Protein AF-A0A0C3CMA7-F1 (afdb_monomer_lite)

Structure (mmCIF, N/CA/C/O backbone):
data_AF-A0A0C3CMA7-F1
#
_entry.id   AF-A0A0C3CMA7-F1
#
loop_
_atom_site.group_PDB
_atom_site.id
_atom_site.type_symbol
_atom_site.label_atom_id
_atom_site.label_alt_id
_atom_site.label_comp_id
_atom_site.label_asym_id
_atom_site.label_entity_id
_atom_site.label_seq_id
_atom_site.pdbx_PDB_ins_code
_atom_site.Cartn_x
_atom_site.Cartn_y
_atom_site.Cartn_z
_atom_site.occupancy
_atom_site.B_iso_or_equiv
_atom_site.auth_seq_id
_atom_site.auth_comp_id
_atom_site.auth_asym_id
_atom_site.auth_atom_id
_atom_site.pdbx_PDB_model_num
ATOM 1 N N . MET A 1 1 ? 43.616 -21.321 5.823 1.00 39.16 1 MET A N 1
ATOM 2 C CA . MET A 1 1 ? 42.442 -20.776 6.537 1.00 39.16 1 MET A CA 1
ATOM 3 C C . MET A 1 1 ? 41.367 -21.846 6.488 1.00 39.16 1 MET A C 1
ATOM 5 O O . MET A 1 1 ? 41.005 -22.244 5.391 1.00 39.16 1 MET A O 1
ATOM 9 N N . ASN A 1 2 ? 40.967 -22.388 7.639 1.00 38.84 2 ASN A N 1
ATOM 10 C CA . ASN A 1 2 ? 40.012 -23.498 7.715 1.00 38.84 2 ASN A CA 1
ATOM 11 C C . ASN A 1 2 ? 38.567 -22.979 7.575 1.00 38.84 2 ASN A C 1
ATOM 13 O O . ASN A 1 2 ? 38.203 -22.069 8.320 1.00 38.84 2 ASN A O 1
ATOM 17 N N . PRO A 1 3 ? 37.739 -23.551 6.684 1.00 49.72 3 PRO A N 1
ATOM 18 C CA . PRO A 1 3 ? 36.301 -23.318 6.646 1.00 49.72 3 PRO A CA 1
ATOM 19 C C . PRO A 1 3 ? 35.616 -24.382 7.513 1.00 49.72 3 PRO A C 1
ATOM 21 O O . PRO A 1 3 ? 35.539 -25.544 7.126 1.00 49.72 3 PRO A O 1
ATOM 24 N N . GLY A 1 4 ? 35.177 -24.030 8.719 1.00 53.00 4 GLY A N 1
ATOM 25 C CA . GLY A 1 4 ? 34.565 -25.034 9.598 1.00 53.00 4 GLY A CA 1
ATOM 26 C C . GLY A 1 4 ? 34.101 -24.548 10.963 1.00 53.00 4 GLY A C 1
ATOM 27 O O . GLY A 1 4 ? 34.046 -25.343 11.892 1.00 53.00 4 GLY A O 1
ATOM 28 N N . GLN A 1 5 ? 33.788 -23.263 11.117 1.00 48.81 5 GLN A N 1
ATOM 29 C CA . GLN A 1 5 ? 33.145 -22.769 12.333 1.00 48.81 5 GLN A CA 1
ATOM 30 C C . GLN A 1 5 ? 31.816 -22.125 11.961 1.00 48.81 5 GLN A C 1
ATOM 32 O O . GLN A 1 5 ? 31.716 -20.930 11.700 1.00 48.81 5 GLN A O 1
ATOM 37 N N . SER A 1 6 ? 30.788 -22.968 11.910 1.00 51.66 6 SER A N 1
ATOM 38 C CA . SER A 1 6 ? 29.402 -22.575 12.114 1.00 51.66 6 SER A CA 1
ATOM 39 C C . SER A 1 6 ? 29.286 -22.001 13.525 1.00 51.66 6 SER A C 1
ATOM 41 O O . SER A 1 6 ? 29.088 -22.731 14.494 1.00 51.66 6 SER A O 1
ATOM 43 N N . TYR A 1 7 ? 29.483 -20.691 13.651 1.00 51.06 7 TYR A N 1
ATOM 44 C CA . TYR A 1 7 ? 29.127 -19.965 14.859 1.00 51.06 7 TYR A CA 1
ATOM 45 C C . TYR A 1 7 ? 27.604 -19.977 14.958 1.00 51.06 7 TYR A C 1
ATOM 47 O O . TYR A 1 7 ? 26.914 -19.239 14.258 1.00 51.06 7 TYR A O 1
ATOM 55 N N . THR A 1 8 ? 27.080 -20.860 15.800 1.00 52.75 8 THR A N 1
ATOM 56 C CA . THR A 1 8 ? 25.718 -20.778 16.314 1.00 52.75 8 THR A CA 1
ATOM 57 C C . THR A 1 8 ? 25.578 -19.430 17.007 1.00 52.75 8 THR A C 1
ATOM 59 O O . THR A 1 8 ? 26.073 -19.233 18.116 1.00 52.75 8 THR A O 1
ATOM 62 N N . ILE A 1 9 ? 24.931 -18.477 16.337 1.00 54.97 9 ILE A N 1
ATOM 63 C CA . ILE A 1 9 ? 24.484 -17.218 16.936 1.00 54.97 9 ILE A CA 1
ATOM 64 C C . ILE A 1 9 ? 23.247 -17.540 17.786 1.00 54.97 9 ILE A C 1
ATOM 66 O O . ILE A 1 9 ? 22.162 -17.009 17.573 1.00 54.97 9 ILE A O 1
ATOM 70 N N . GLU A 1 10 ? 23.392 -18.449 18.751 1.00 54.59 10 GLU A N 1
ATOM 71 C CA . GLU A 1 10 ? 22.502 -18.479 19.903 1.00 54.59 10 GLU A CA 1
ATOM 72 C C . GLU A 1 10 ? 22.908 -17.284 20.758 1.00 54.59 10 GLU A C 1
ATOM 74 O O . GLU A 1 10 ? 23.673 -17.374 21.717 1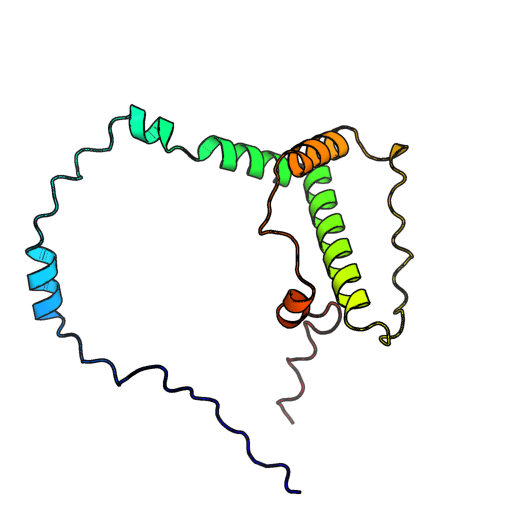.00 54.59 10 GLU A O 1
ATOM 79 N N . SER A 1 11 ? 22.446 -16.106 20.339 1.00 55.03 11 SER A N 1
ATOM 80 C CA . SER A 1 11 ? 22.349 -14.979 21.243 1.00 55.03 11 SER A CA 1
ATOM 81 C C . SER A 1 11 ? 21.361 -15.417 22.316 1.00 55.03 11 SER A C 1
ATOM 83 O O . SER A 1 11 ? 20.149 -15.367 22.115 1.00 55.03 11 SER A O 1
ATOM 85 N N . LEU A 1 12 ? 21.899 -15.945 23.416 1.00 58.38 12 LEU A N 1
ATOM 86 C CA . LEU A 1 12 ? 21.196 -16.140 24.677 1.00 58.38 12 LEU A CA 1
ATOM 87 C C . LEU A 1 12 ? 20.791 -14.744 25.149 1.00 58.38 12 LEU A C 1
ATOM 89 O O . LEU A 1 12 ? 21.506 -14.069 25.890 1.00 58.38 12 LEU A O 1
ATOM 93 N N . PHE A 1 13 ? 19.705 -14.253 24.562 1.00 56.75 13 PHE A N 1
ATOM 94 C CA . PHE A 1 13 ? 19.188 -12.926 24.795 1.00 56.75 13 PHE A CA 1
ATOM 95 C C . PHE A 1 13 ? 18.578 -12.926 26.191 1.00 56.75 13 PHE A C 1
ATOM 97 O O . PHE A 1 13 ? 17.535 -13.528 26.431 1.00 56.75 13 PHE A O 1
ATOM 104 N N . GLY A 1 14 ? 19.260 -12.232 27.095 1.00 68.31 14 GLY A N 1
ATOM 105 C CA . GLY A 1 14 ? 18.791 -11.965 28.443 1.00 68.31 14 GLY A CA 1
ATOM 106 C C . GLY A 1 14 ? 19.281 -12.965 29.494 1.00 68.31 14 GLY A C 1
ATOM 107 O O . GLY A 1 14 ? 19.694 -14.083 29.178 1.00 68.31 14 GLY A O 1
ATOM 108 N N . PRO A 1 15 ? 19.276 -12.548 30.770 1.00 77.75 15 PRO A N 1
ATOM 109 C CA . PRO A 1 15 ? 19.484 -13.468 31.878 1.00 77.75 15 PRO A CA 1
ATOM 110 C C . PRO A 1 15 ? 18.448 -14.604 31.818 1.00 77.75 15 PRO A C 1
ATOM 112 O O . PRO A 1 15 ? 17.346 -14.393 31.302 1.00 77.75 15 PRO A O 1
ATOM 115 N N . PRO A 1 16 ? 18.771 -15.803 32.339 1.00 75.88 16 PRO A N 1
ATOM 116 C CA . PRO A 1 16 ? 17.805 -16.890 32.429 1.00 75.88 16 PRO A CA 1
ATOM 117 C C . PRO A 1 16 ? 16.544 -16.387 33.135 1.00 75.88 16 PRO A C 1
ATOM 119 O O . PRO A 1 16 ? 16.621 -15.852 34.241 1.00 75.88 16 PRO A O 1
ATOM 122 N N . SER A 1 17 ? 15.396 -16.522 32.473 1.00 79.06 17 SER A N 1
ATOM 123 C CA . SER A 1 17 ? 14.111 -16.099 33.020 1.00 79.06 17 SER A CA 1
ATOM 124 C C . SER A 1 17 ? 13.820 -16.842 34.323 1.00 79.06 17 SER A C 1
ATOM 126 O O . SER A 1 17 ? 13.990 -18.064 34.399 1.00 79.06 17 SER A O 1
ATOM 128 N N . GLU A 1 18 ? 13.355 -16.115 35.336 1.00 84.62 18 GLU A N 1
ATOM 129 C CA . GLU A 1 18 ? 12.864 -16.723 36.568 1.00 84.62 18 GLU A CA 1
ATOM 130 C C . GLU A 1 18 ? 11.620 -17.572 36.281 1.00 84.62 18 GLU A C 1
ATOM 132 O O . GLU A 1 18 ? 10.824 -17.282 35.383 1.00 84.62 18 GLU A O 1
ATOM 137 N N . ARG A 1 19 ? 11.465 -18.666 37.032 1.00 83.81 19 ARG A N 1
ATOM 138 C CA . ARG A 1 19 ? 10.279 -19.515 36.916 1.00 83.81 19 ARG A CA 1
ATOM 139 C C . ARG A 1 19 ? 9.082 -18.754 37.467 1.00 83.81 19 ARG A C 1
ATOM 141 O O . ARG A 1 19 ? 9.085 -18.373 38.632 1.00 83.81 19 ARG A O 1
ATOM 148 N N . ILE A 1 20 ? 8.059 -18.588 36.639 1.00 84.62 20 ILE A N 1
ATOM 149 C CA . ILE A 1 20 ? 6.777 -18.036 37.065 1.00 84.62 20 ILE A CA 1
ATOM 150 C C . ILE A 1 20 ? 6.043 -19.123 37.851 1.00 84.62 20 ILE A C 1
ATOM 152 O O . ILE A 1 20 ? 5.810 -20.218 37.332 1.00 84.62 20 ILE A O 1
ATOM 156 N N . ASP A 1 21 ? 5.691 -18.832 39.100 1.00 92.12 21 ASP A N 1
ATOM 157 C CA . ASP A 1 21 ? 4.759 -19.656 39.860 1.00 92.12 21 ASP A CA 1
ATOM 158 C C . ASP A 1 21 ? 3.324 -19.289 39.454 1.00 92.12 21 ASP A C 1
ATOM 160 O O . ASP A 1 21 ? 2.870 -18.150 39.572 1.00 92.12 21 ASP A O 1
ATOM 164 N N . ILE A 1 22 ? 2.627 -20.285 38.907 1.00 87.00 22 ILE A N 1
ATOM 165 C CA . ILE A 1 22 ? 1.285 -20.135 38.344 1.00 87.00 22 ILE A CA 1
ATOM 166 C C . ILE A 1 22 ? 0.294 -19.725 39.439 1.00 87.00 22 ILE A C 1
ATOM 168 O O . ILE A 1 22 ? -0.623 -18.958 39.161 1.00 87.00 22 ILE A O 1
ATOM 172 N N . GLN A 1 23 ? 0.485 -20.191 40.677 1.00 89.06 23 GLN A N 1
ATOM 173 C CA . GLN A 1 23 ? -0.440 -19.894 41.774 1.00 89.06 23 GLN A CA 1
ATOM 174 C C . GLN A 1 23 ? -0.335 -18.429 42.200 1.00 89.06 23 GLN A C 1
ATOM 176 O O . GLN A 1 23 ? -1.339 -17.724 42.221 1.00 89.06 23 GLN A O 1
ATOM 181 N N . THR A 1 24 ? 0.885 -17.926 42.412 1.00 87.12 24 THR A N 1
ATOM 182 C CA . THR A 1 24 ? 1.100 -16.504 42.728 1.00 87.12 24 THR A CA 1
ATOM 183 C C . THR A 1 24 ? 0.631 -15.586 41.603 1.00 87.12 24 THR A C 1
ATOM 185 O O . THR A 1 24 ? 0.095 -14.514 41.880 1.00 87.12 24 THR A O 1
ATOM 188 N N . PHE A 1 25 ? 0.782 -15.992 40.340 1.00 85.31 25 PHE A N 1
ATOM 189 C CA . PHE A 1 25 ? 0.252 -15.231 39.209 1.00 85.31 25 PHE A CA 1
ATOM 190 C C . PHE A 1 25 ? -1.283 -15.151 39.230 1.00 85.31 25 PHE A C 1
ATOM 192 O O . PHE A 1 25 ? -1.841 -14.065 39.059 1.00 85.31 25 PHE A O 1
ATOM 199 N N . LEU A 1 26 ? -1.975 -16.270 39.462 1.00 87.69 26 LEU A N 1
ATOM 200 C CA . LEU A 1 26 ? -3.441 -16.315 39.541 1.00 87.69 26 LEU A CA 1
ATOM 201 C C . LEU A 1 26 ? -3.982 -15.513 40.729 1.00 87.69 26 LEU A C 1
ATOM 203 O O . LEU A 1 26 ? -4.945 -14.763 40.572 1.00 87.69 26 LEU A O 1
ATOM 207 N N . ASP A 1 27 ? -3.332 -15.610 41.886 1.00 85.88 27 ASP A N 1
ATOM 208 C CA . ASP A 1 27 ? -3.718 -14.865 43.085 1.00 85.88 27 ASP A CA 1
ATOM 209 C C . ASP A 1 27 ? -3.523 -13.353 42.893 1.00 85.88 27 ASP A C 1
ATOM 211 O O . ASP A 1 27 ? -4.386 -12.557 43.265 1.00 85.88 27 ASP A O 1
ATOM 215 N N . THR A 1 28 ? -2.421 -12.949 42.252 1.00 82.75 28 THR A N 1
ATOM 216 C CA . THR A 1 28 ? -2.128 -11.532 41.974 1.00 82.75 28 THR A CA 1
ATOM 217 C C . THR A 1 28 ? -3.069 -10.961 40.910 1.00 82.75 28 THR A C 1
ATOM 219 O O . THR A 1 28 ? -3.607 -9.872 41.090 1.00 82.75 28 THR A O 1
ATOM 222 N N . SER A 1 29 ? -3.331 -11.713 39.835 1.00 75.25 29 SER A N 1
ATOM 223 C CA . SER A 1 29 ? -4.232 -11.289 38.749 1.00 75.25 29 SER A CA 1
ATOM 224 C C . SER A 1 29 ? -5.710 -11.286 39.140 1.00 75.25 29 SER A C 1
ATOM 226 O O . SER A 1 29 ? -6.484 -10.529 38.567 1.00 75.25 29 SER A O 1
ATOM 228 N N . SER A 1 30 ? -6.103 -12.080 40.138 1.00 72.00 30 SER A N 1
ATOM 229 C CA . SER A 1 30 ? -7.469 -12.060 40.681 1.00 72.00 30 SER A CA 1
ATOM 230 C C . SER A 1 30 ? -7.693 -10.934 41.700 1.00 72.00 30 SER A C 1
ATOM 232 O O . SER A 1 30 ? -8.840 -10.599 41.989 1.00 72.00 30 SER A O 1
ATOM 234 N N . SER A 1 31 ? -6.618 -10.373 42.274 1.00 62.25 31 SER A N 1
ATOM 235 C CA . SER A 1 31 ? -6.677 -9.296 43.278 1.00 62.25 31 SER A CA 1
ATOM 236 C C . SER A 1 31 ? -6.552 -7.891 42.695 1.00 62.25 31 SER A C 1
ATOM 238 O O . SER A 1 31 ? -6.897 -6.923 43.379 1.00 62.25 31 SER A O 1
ATOM 240 N N . GLU A 1 32 ? -6.102 -7.745 41.446 1.00 60.94 32 GLU A N 1
ATOM 241 C CA . GLU A 1 32 ? -6.366 -6.512 40.716 1.00 60.94 32 GLU A CA 1
ATOM 242 C C . GLU A 1 32 ? -7.872 -6.437 40.497 1.00 60.94 32 GLU A C 1
ATOM 244 O O . GLU A 1 32 ? -8.437 -7.100 39.631 1.00 60.94 32 GLU A O 1
ATOM 249 N N . VAL A 1 33 ? -8.519 -5.657 41.367 1.00 56.06 33 VAL A N 1
ATOM 250 C CA . VAL A 1 33 ? -9.846 -5.088 41.172 1.00 56.06 33 VAL A CA 1
ATOM 251 C C . VAL A 1 33 ? -9.939 -4.728 39.704 1.00 56.06 33 VAL A C 1
ATOM 253 O O . VAL A 1 33 ? -9.350 -3.734 39.293 1.00 56.06 33 VAL A O 1
ATOM 256 N N . VAL A 1 34 ? -10.632 -5.554 38.922 1.00 56.53 34 VAL A N 1
ATOM 257 C CA . VAL A 1 34 ? -11.088 -5.184 37.592 1.00 56.53 34 VAL A CA 1
ATOM 258 C C . VAL A 1 34 ? -11.903 -3.924 37.858 1.00 56.53 34 VAL A C 1
ATOM 260 O O . VAL A 1 34 ? -12.971 -4.036 38.473 1.00 56.53 34 VAL A O 1
ATOM 263 N N . PRO A 1 35 ? -11.403 -2.709 37.540 1.00 56.00 35 PRO A N 1
ATOM 264 C CA . PRO A 1 35 ? -12.294 -1.571 37.557 1.00 56.00 35 PRO A CA 1
ATOM 265 C C . PRO A 1 35 ? -13.411 -1.970 36.609 1.00 56.00 35 PRO A C 1
ATOM 267 O O . PRO A 1 35 ? -13.128 -2.521 35.552 1.00 56.00 35 PRO A O 1
ATOM 270 N N . ASP A 1 36 ? -14.635 -1.783 37.076 1.00 52.44 36 ASP A N 1
ATOM 271 C CA . ASP A 1 36 ? -15.945 -2.070 36.495 1.00 52.44 36 ASP A CA 1
ATOM 272 C C . ASP A 1 36 ? -16.051 -1.669 34.996 1.00 52.44 36 ASP A C 1
ATOM 274 O O . ASP A 1 36 ? -16.808 -0.782 34.606 1.00 52.44 36 ASP A O 1
ATOM 278 N N . HIS A 1 37 ? -15.241 -2.290 34.135 1.00 53.59 37 HIS A N 1
ATOM 279 C CA . HIS A 1 37 ? -15.086 -2.038 32.701 1.00 53.59 37 HIS A CA 1
ATOM 280 C C . HIS A 1 37 ? -16.164 -2.768 31.892 1.00 53.59 37 HIS A C 1
ATOM 282 O O . HIS A 1 37 ? -16.205 -2.665 30.673 1.00 53.59 37 HIS A O 1
ATOM 288 N N . GLU A 1 38 ? -17.097 -3.424 32.583 1.00 52.97 38 GLU A N 1
ATOM 289 C CA . GLU A 1 38 ? -18.410 -3.805 32.062 1.00 52.97 38 GLU A CA 1
ATOM 290 C C . GLU A 1 38 ? -19.343 -2.587 31.894 1.00 52.97 38 GLU A C 1
ATOM 292 O O . GLU A 1 38 ? -20.439 -2.714 31.348 1.00 52.97 38 GLU A O 1
ATOM 297 N N . ARG A 1 39 ? -18.925 -1.365 32.270 1.00 55.41 39 ARG A N 1
ATOM 298 C CA . ARG A 1 39 ? -19.456 -0.177 31.588 1.00 55.41 39 ARG A CA 1
ATOM 299 C C . ARG A 1 39 ? -18.831 -0.130 30.209 1.00 55.41 39 ARG A C 1
ATOM 301 O O . ARG A 1 39 ? -17.765 0.462 30.041 1.00 55.41 39 ARG A O 1
ATOM 308 N N . GLY A 1 40 ? -19.521 -0.750 29.249 1.00 56.34 40 GLY A N 1
ATOM 309 C CA . GLY A 1 40 ? -19.314 -0.482 27.831 1.00 56.34 40 GLY A CA 1
ATOM 310 C C . GLY A 1 40 ? -19.045 1.007 27.649 1.00 56.34 40 GLY A C 1
ATOM 311 O O . GLY A 1 40 ? -19.691 1.845 28.296 1.00 56.34 40 GLY A O 1
ATOM 312 N N . PHE A 1 41 ? -18.016 1.319 26.864 1.00 58.72 41 PHE A N 1
ATOM 313 C CA . PHE A 1 41 ? -17.709 2.697 26.519 1.00 58.72 41 PHE A CA 1
ATOM 314 C C . PHE A 1 41 ? -19.017 3.376 26.097 1.00 58.72 41 PHE A C 1
ATOM 316 O O . PHE A 1 41 ? -19.885 2.746 25.489 1.00 58.72 41 PHE A O 1
ATOM 323 N N . SER A 1 42 ? -19.227 4.634 26.493 1.00 68.44 42 SER A N 1
ATOM 324 C CA . SER A 1 42 ? -20.404 5.357 26.012 1.00 68.44 42 SER A CA 1
ATOM 325 C C . SER A 1 42 ? -20.427 5.255 24.487 1.00 68.44 42 SER A C 1
ATOM 327 O O . SER A 1 42 ? -19.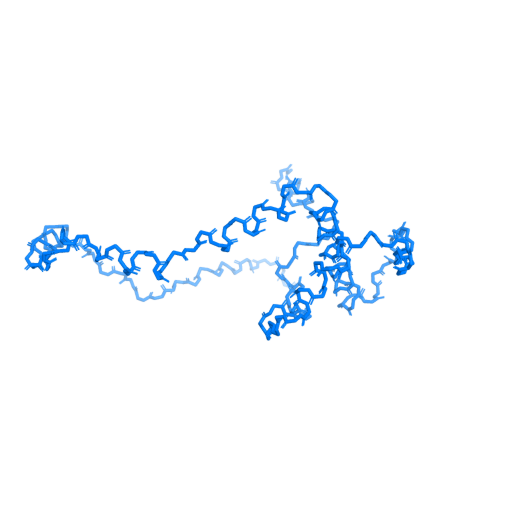375 5.372 23.867 1.00 68.44 42 SER A O 1
ATOM 329 N N . VAL A 1 43 ? -21.601 5.028 23.891 1.00 72.06 43 VAL A N 1
ATOM 330 C CA . VAL A 1 43 ? -21.768 4.835 22.433 1.00 72.06 43 VAL A CA 1
ATOM 331 C C . VAL A 1 43 ? -21.027 5.917 21.626 1.00 72.06 43 VAL A C 1
ATOM 333 O O . VAL A 1 43 ? -20.446 5.648 20.585 1.00 72.06 43 VAL A O 1
ATOM 336 N N . GLU A 1 44 ? -20.952 7.129 22.176 1.00 76.81 44 GLU A N 1
ATOM 337 C CA . GLU A 1 44 ? -20.203 8.268 21.635 1.00 76.81 44 GLU A CA 1
ATOM 338 C C . GLU A 1 44 ? -18.689 8.012 21.479 1.00 76.81 44 GLU A C 1
ATOM 340 O O . GLU A 1 44 ? -18.095 8.435 20.493 1.00 76.81 44 GLU A O 1
ATOM 345 N N . VAL A 1 45 ? -18.062 7.299 22.419 1.00 79.69 45 VAL A N 1
ATOM 346 C CA . VAL A 1 45 ? -16.631 6.947 22.383 1.00 79.69 45 VAL A CA 1
ATOM 347 C C . VAL A 1 45 ? -16.378 5.797 21.409 1.00 79.69 45 VAL A C 1
ATOM 349 O O . VAL A 1 45 ? -15.338 5.777 20.754 1.00 79.69 45 VAL A O 1
ATOM 352 N N . GLU A 1 46 ? -17.315 4.855 21.284 1.00 80.44 46 GLU A N 1
ATOM 353 C CA . GLU A 1 46 ? -17.220 3.773 20.294 1.00 80.44 46 GLU A CA 1
ATOM 354 C C . GLU A 1 46 ? -17.294 4.318 18.865 1.00 80.44 46 GLU A C 1
ATOM 356 O O . GLU A 1 46 ? -16.504 3.908 18.014 1.00 80.44 46 GLU A O 1
ATOM 361 N N . ASP A 1 47 ? -18.179 5.289 18.622 1.00 82.44 47 ASP A N 1
ATOM 362 C CA . ASP A 1 47 ? -18.284 5.970 17.333 1.00 82.44 47 ASP A CA 1
ATOM 363 C C . ASP A 1 47 ? -17.045 6.835 17.040 1.00 82.44 47 ASP A C 1
ATOM 365 O O . ASP A 1 47 ? -16.533 6.805 15.920 1.00 82.44 47 ASP A O 1
ATOM 369 N N . GLU A 1 48 ? -16.511 7.559 18.033 1.00 83.38 48 GLU A N 1
ATOM 370 C CA . GLU A 1 48 ? -15.298 8.379 17.870 1.00 83.38 48 GLU A CA 1
ATOM 371 C C . GLU A 1 48 ? -14.033 7.532 17.642 1.00 83.38 48 GLU A C 1
ATOM 373 O O . GLU A 1 48 ? -13.142 7.929 16.891 1.00 83.38 48 GLU A O 1
ATOM 378 N N . CYS A 1 49 ? -13.957 6.346 18.252 1.00 83.81 49 CYS A N 1
ATOM 379 C CA . CYS A 1 49 ? -12.832 5.418 18.096 1.00 83.81 49 CYS A CA 1
ATOM 380 C C . CYS A 1 49 ? -13.033 4.406 16.958 1.00 83.81 49 CYS A C 1
ATOM 382 O O . CYS A 1 49 ? -12.217 3.493 16.787 1.00 83.81 49 CYS A O 1
ATOM 384 N N . SER A 1 50 ? -14.117 4.530 16.193 1.00 89.38 50 SER A N 1
ATOM 385 C CA . SER A 1 50 ? -14.427 3.596 15.121 1.00 89.38 50 SER A CA 1
ATOM 386 C C . SER A 1 50 ? -13.436 3.738 13.968 1.00 89.38 50 SER A C 1
ATOM 388 O O . SER A 1 50 ? -13.198 4.822 13.449 1.00 89.38 50 SER A O 1
ATOM 390 N N . VAL A 1 51 ? -12.891 2.607 13.524 1.00 94.12 51 VAL A N 1
ATOM 391 C CA . VAL A 1 51 ? -12.015 2.501 12.340 1.00 94.12 51 VAL A CA 1
ATOM 392 C C . VAL A 1 51 ? -12.777 2.026 11.097 1.00 94.12 51 VAL A C 1
ATOM 394 O O . VAL A 1 51 ? -12.184 1.557 10.119 1.00 94.12 51 VAL A O 1
ATOM 397 N N . ALA A 1 52 ? -14.112 2.075 11.147 1.00 94.25 52 ALA A N 1
ATOM 398 C CA . ALA A 1 52 ? -14.972 1.566 10.086 1.00 94.25 52 ALA A CA 1
ATOM 399 C C . ALA A 1 52 ? -14.767 2.318 8.765 1.00 94.25 52 ALA A C 1
ATOM 401 O O . ALA A 1 52 ? -14.821 1.715 7.696 1.00 94.25 52 ALA A O 1
ATOM 402 N N . ASP A 1 53 ? -14.494 3.618 8.817 1.00 91.69 53 ASP A N 1
ATOM 403 C CA . ASP A 1 53 ? -14.187 4.456 7.659 1.00 91.69 53 ASP A CA 1
ATOM 404 C C . ASP A 1 53 ? -12.909 3.996 6.934 1.00 91.69 53 ASP A C 1
ATOM 406 O O . ASP A 1 53 ? -12.925 3.806 5.712 1.00 91.69 53 ASP A O 1
ATOM 410 N N . ILE A 1 54 ? -11.833 3.727 7.680 1.00 91.44 54 ILE A N 1
ATOM 411 C CA . ILE A 1 54 ? -10.561 3.213 7.158 1.00 91.44 54 ILE A CA 1
ATOM 412 C C . ILE A 1 54 ? -10.783 1.830 6.555 1.00 91.44 54 ILE A C 1
ATOM 414 O O . ILE A 1 54 ? -10.364 1.574 5.425 1.00 91.44 54 ILE A O 1
ATOM 418 N N . TYR A 1 55 ? -11.476 0.948 7.278 1.00 95.19 55 TYR A N 1
ATOM 419 C CA . TYR A 1 55 ? -11.776 -0.403 6.812 1.00 95.19 55 TYR A CA 1
ATOM 420 C C . TYR A 1 55 ? -12.598 -0.396 5.519 1.00 95.19 55 TYR A C 1
ATOM 422 O O . TYR A 1 55 ? -12.249 -1.088 4.560 1.00 95.19 55 TYR A O 1
ATOM 430 N N . ASN A 1 56 ? -13.660 0.408 5.464 1.00 96.19 56 ASN A N 1
ATOM 431 C CA . ASN A 1 56 ? -14.535 0.509 4.299 1.00 96.19 56 ASN A CA 1
ATOM 432 C C . ASN A 1 56 ? -13.791 1.100 3.099 1.00 96.19 56 ASN A C 1
ATOM 434 O O . ASN A 1 56 ? -13.910 0.583 1.987 1.00 96.19 56 ASN A O 1
ATOM 438 N N . THR A 1 57 ? -12.975 2.134 3.322 1.00 94.06 57 THR A N 1
ATOM 439 C CA . THR A 1 57 ? -12.154 2.750 2.271 1.00 94.06 57 THR A CA 1
ATOM 440 C C . THR A 1 57 ? -11.135 1.753 1.722 1.00 94.06 57 THR A C 1
ATOM 442 O O . THR A 1 57 ? -11.048 1.553 0.510 1.00 94.06 57 THR A O 1
ATOM 445 N N . LEU A 1 58 ? -10.406 1.068 2.607 1.00 94.50 58 LEU A N 1
ATOM 446 C CA . LEU A 1 58 ? -9.413 0.062 2.242 1.00 94.50 58 LEU A CA 1
ATOM 447 C C . LEU A 1 58 ? -10.059 -1.093 1.467 1.00 94.50 58 LEU A C 1
ATOM 449 O O . LEU A 1 58 ? -9.606 -1.446 0.379 1.00 94.50 58 LEU A O 1
ATOM 453 N N . THR A 1 59 ? -11.153 -1.642 1.993 1.00 96.44 59 THR A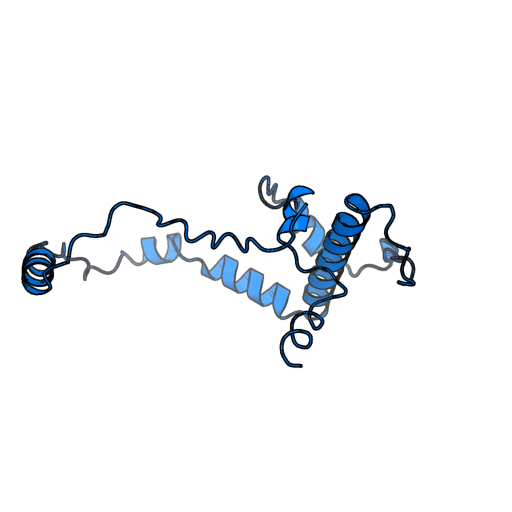 N 1
ATOM 454 C CA . THR A 1 59 ? -11.889 -2.743 1.362 1.00 96.44 59 THR A CA 1
ATOM 455 C C . THR A 1 59 ? -12.454 -2.326 0.009 1.00 96.44 59 THR A C 1
ATOM 457 O O . THR A 1 59 ? -12.381 -3.104 -0.938 1.00 96.44 59 THR A O 1
ATOM 460 N N . GLY A 1 60 ? -12.949 -1.094 -0.132 1.00 95.75 60 GLY A N 1
ATOM 461 C CA . GLY A 1 60 ? -13.425 -0.557 -1.407 1.00 95.75 60 GLY A CA 1
ATOM 462 C C . GLY A 1 60 ? -12.328 -0.493 -2.473 1.00 95.75 60 GLY A C 1
ATOM 463 O O . GLY A 1 60 ? -12.544 -0.923 -3.607 1.00 95.75 60 GLY A O 1
ATOM 464 N N . VAL A 1 61 ? -11.130 -0.031 -2.102 1.00 95.75 61 VAL A N 1
ATOM 465 C CA . VAL A 1 61 ? -9.974 0.021 -3.013 1.00 95.75 61 VAL A CA 1
ATOM 466 C C . VAL A 1 61 ? -9.514 -1.385 -3.408 1.00 95.75 61 VAL A C 1
ATOM 468 O O . VAL A 1 61 ? -9.317 -1.645 -4.595 1.00 95.75 61 VAL A O 1
ATOM 471 N N . TRP A 1 62 ? -9.395 -2.308 -2.448 1.00 96.44 62 TRP A N 1
ATOM 472 C CA . TRP A 1 62 ? -8.961 -3.686 -2.717 1.00 96.44 62 TRP A CA 1
ATOM 473 C C . TRP A 1 62 ? -9.999 -4.527 -3.463 1.00 96.44 62 TRP A C 1
ATOM 475 O O . TRP A 1 62 ? -9.628 -5.431 -4.210 1.00 96.44 62 TRP A O 1
ATOM 485 N N . SER A 1 63 ? -11.288 -4.219 -3.308 1.00 97.19 63 SER A N 1
ATOM 486 C CA . SER A 1 63 ? -12.366 -4.902 -4.031 1.00 97.19 63 SER A CA 1
ATOM 487 C C . SER A 1 63 ? -12.444 -4.485 -5.500 1.00 97.19 63 SER A C 1
ATOM 489 O O . SER A 1 63 ? -12.971 -5.238 -6.318 1.00 97.19 63 SER A O 1
ATOM 491 N N . ASN A 1 64 ? -11.920 -3.308 -5.868 1.00 96.38 64 ASN A N 1
ATOM 492 C CA . ASN A 1 64 ? -11.823 -2.901 -7.267 1.00 96.38 64 ASN A CA 1
ATOM 493 C C . ASN A 1 64 ? -10.565 -3.528 -7.902 1.00 96.38 64 ASN A C 1
ATOM 495 O O . ASN A 1 64 ? -9.448 -3.081 -7.622 1.00 96.38 64 ASN A O 1
ATOM 499 N N . PRO A 1 65 ? -10.708 -4.504 -8.821 1.00 94.25 65 PRO A N 1
ATOM 500 C CA . PRO A 1 65 ? -9.565 -5.217 -9.389 1.00 94.25 65 PRO A CA 1
ATOM 501 C C . PRO A 1 65 ? -8.630 -4.298 -10.180 1.00 94.25 65 PRO A C 1
ATOM 503 O O . PRO A 1 65 ? -7.439 -4.574 -10.282 1.00 94.25 65 PRO A O 1
ATOM 506 N N . THR A 1 66 ? -9.141 -3.190 -10.726 1.00 92.94 66 THR A N 1
ATOM 507 C CA . THR A 1 66 ? -8.318 -2.218 -11.456 1.00 92.94 66 THR A CA 1
ATOM 508 C C . THR A 1 66 ? -7.396 -1.458 -10.503 1.00 92.94 66 THR A C 1
ATOM 510 O O . THR A 1 66 ? -6.206 -1.323 -10.786 1.00 92.94 66 THR A O 1
ATOM 513 N N . LEU A 1 67 ? -7.937 -0.965 -9.384 1.00 94.12 67 LEU A N 1
ATOM 514 C CA . LEU A 1 67 ? -7.170 -0.202 -8.396 1.00 94.12 67 LEU A CA 1
ATOM 515 C C . LEU A 1 67 ? -6.173 -1.104 -7.669 1.00 94.12 67 LEU A C 1
ATOM 517 O O . LEU A 1 67 ? -4.995 -0.766 -7.583 1.00 94.12 67 LEU A O 1
ATOM 521 N N . ALA A 1 68 ? -6.617 -2.285 -7.235 1.00 93.88 68 ALA A N 1
ATOM 522 C CA . ALA A 1 68 ? -5.754 -3.276 -6.603 1.00 93.88 68 ALA A CA 1
ATOM 523 C C . ALA A 1 68 ? -4.593 -3.691 -7.522 1.00 93.88 68 ALA A C 1
ATOM 525 O O . ALA A 1 68 ? -3.437 -3.673 -7.104 1.00 93.88 68 ALA A O 1
ATOM 526 N N . ALA A 1 69 ? -4.871 -3.995 -8.797 1.00 91.81 69 ALA A N 1
ATOM 527 C CA . ALA A 1 69 ? -3.822 -4.329 -9.758 1.00 91.81 69 ALA A CA 1
ATOM 528 C C . ALA A 1 69 ? -2.840 -3.169 -9.968 1.00 91.81 69 ALA A C 1
ATOM 530 O O . ALA A 1 69 ? -1.639 -3.404 -10.077 1.00 91.81 69 ALA A O 1
ATOM 531 N N . HIS A 1 70 ? -3.320 -1.922 -10.008 1.00 91.56 70 HIS A N 1
ATOM 532 C CA . HIS A 1 70 ? -2.441 -0.758 -10.095 1.00 91.56 70 HIS A CA 1
ATOM 533 C C . HIS A 1 70 ? -1.501 -0.664 -8.887 1.00 91.56 70 HIS A C 1
ATOM 535 O O . HIS A 1 70 ? -0.297 -0.533 -9.081 1.00 91.56 70 HIS A O 1
ATOM 541 N N . LEU A 1 71 ? -2.026 -0.792 -7.664 1.00 92.12 71 LEU A N 1
ATOM 542 C CA . LEU A 1 71 ? -1.224 -0.741 -6.436 1.00 92.12 71 LEU A CA 1
ATOM 543 C C . LEU A 1 71 ? -0.170 -1.853 -6.381 1.00 92.12 71 LEU A C 1
ATOM 545 O O . LEU A 1 71 ? 0.978 -1.594 -6.028 1.00 92.12 71 LEU A O 1
ATOM 549 N N . ILE A 1 72 ? -0.536 -3.075 -6.774 1.00 91.00 72 ILE A N 1
ATOM 550 C CA . ILE A 1 72 ? 0.399 -4.207 -6.839 1.00 91.00 72 ILE A CA 1
ATOM 551 C C . ILE A 1 72 ? 1.501 -3.934 -7.870 1.00 91.00 72 ILE A C 1
ATOM 553 O O . ILE A 1 72 ? 2.683 -4.094 -7.571 1.00 91.00 72 ILE A O 1
ATOM 557 N N . ASN A 1 73 ? 1.133 -3.478 -9.070 1.00 89.56 73 ASN A N 1
ATOM 558 C CA . ASN A 1 73 ? 2.101 -3.173 -10.124 1.00 89.56 73 ASN A CA 1
ATOM 559 C C . ASN A 1 73 ? 3.046 -2.030 -9.728 1.00 89.56 73 ASN A C 1
ATOM 561 O O . ASN A 1 73 ? 4.236 -2.083 -10.044 1.00 89.56 73 ASN A O 1
ATOM 565 N N . ASP A 1 74 ? 2.533 -1.004 -9.048 1.00 88.50 74 ASP A N 1
ATOM 566 C CA . ASP A 1 74 ? 3.342 0.112 -8.565 1.00 88.50 74 ASP A CA 1
ATOM 567 C C . ASP A 1 74 ? 4.317 -0.337 -7.468 1.00 88.50 74 ASP A C 1
ATOM 569 O O . ASP A 1 74 ? 5.520 -0.080 -7.562 1.00 88.50 74 ASP A O 1
ATOM 573 N N . HIS A 1 75 ? 3.843 -1.130 -6.502 1.00 88.56 75 HIS A N 1
ATOM 574 C CA . HIS A 1 75 ? 4.693 -1.762 -5.494 1.00 88.56 75 HIS A CA 1
ATOM 575 C C . HIS A 1 75 ? 5.819 -2.591 -6.133 1.00 88.56 75 HIS A C 1
ATOM 577 O O . HIS A 1 75 ? 6.999 -2.383 -5.840 1.00 88.56 75 HIS A O 1
ATOM 583 N N . ASP A 1 76 ? 5.486 -3.493 -7.058 1.00 87.00 76 ASP A N 1
ATOM 584 C CA . ASP A 1 76 ? 6.464 -4.362 -7.717 1.00 87.00 76 ASP A CA 1
ATOM 585 C C . ASP A 1 76 ? 7.496 -3.572 -8.523 1.00 87.00 76 ASP A C 1
ATOM 587 O O . ASP A 1 76 ? 8.673 -3.954 -8.608 1.00 87.00 76 ASP A O 1
ATOM 591 N N . ARG A 1 77 ? 7.076 -2.445 -9.101 1.00 86.25 77 ARG A N 1
ATOM 592 C CA . ARG A 1 77 ? 7.958 -1.517 -9.801 1.00 86.25 77 ARG A CA 1
ATOM 593 C C . ARG A 1 77 ? 8.923 -0.833 -8.839 1.00 86.25 77 ARG A C 1
ATOM 595 O O . ARG A 1 77 ? 10.118 -0.795 -9.142 1.00 86.25 77 ARG A O 1
ATOM 602 N N . ILE A 1 78 ? 8.443 -0.336 -7.699 1.00 86.81 78 ILE A N 1
ATOM 603 C CA . ILE A 1 78 ? 9.282 0.290 -6.667 1.00 86.81 78 ILE A CA 1
ATOM 604 C C . ILE A 1 78 ? 10.300 -0.721 -6.133 1.00 86.81 78 ILE A C 1
ATOM 606 O O . ILE A 1 78 ? 11.498 -0.439 -6.130 1.00 86.81 78 ILE A O 1
ATOM 610 N N . VAL A 1 79 ? 9.859 -1.929 -5.773 1.00 86.19 79 VAL A N 1
ATOM 611 C CA . VAL A 1 79 ? 10.737 -3.007 -5.288 1.00 86.19 79 VAL A CA 1
ATOM 612 C C . VAL A 1 79 ? 11.785 -3.379 -6.337 1.00 86.19 79 VAL A C 1
ATOM 614 O O . VAL A 1 79 ? 12.976 -3.479 -6.032 1.00 86.19 79 VAL A O 1
ATOM 617 N N . SER A 1 80 ? 11.375 -3.529 -7.600 1.00 83.88 80 SER A N 1
ATOM 618 C CA . SER A 1 80 ? 12.299 -3.831 -8.700 1.00 83.88 80 SER A CA 1
ATOM 619 C C . SER A 1 80 ? 13.337 -2.721 -8.899 1.00 83.88 80 SER A C 1
ATOM 621 O O . SER A 1 80 ? 14.517 -3.017 -9.098 1.00 83.88 80 SER A O 1
ATOM 623 N N . ALA A 1 81 ? 12.921 -1.453 -8.829 1.00 85.00 81 ALA A N 1
ATOM 624 C CA . ALA A 1 81 ? 13.820 -0.307 -8.923 1.00 85.00 81 ALA A CA 1
ATOM 625 C C . ALA A 1 81 ? 14.806 -0.261 -7.745 1.00 85.00 81 ALA A C 1
ATOM 627 O O . ALA A 1 81 ? 15.995 -0.010 -7.949 1.00 85.00 81 ALA A O 1
ATOM 628 N N . LEU A 1 82 ? 14.346 -0.584 -6.534 1.00 87.44 82 LEU A N 1
ATOM 629 C CA . LEU A 1 82 ? 15.184 -0.622 -5.340 1.00 87.44 82 LEU A CA 1
ATOM 630 C C . LEU A 1 82 ? 16.271 -1.699 -5.459 1.00 87.44 82 LEU A C 1
ATOM 632 O O . LEU A 1 82 ? 17.455 -1.405 -5.288 1.00 87.44 82 LEU A O 1
ATOM 636 N N . HIS A 1 83 ? 15.907 -2.918 -5.870 1.00 84.69 83 HIS A N 1
ATOM 637 C CA . HIS A 1 83 ? 16.883 -3.982 -6.130 1.00 84.69 83 HIS A CA 1
ATOM 638 C C . HIS A 1 83 ? 17.887 -3.604 -7.228 1.00 84.69 83 HIS A C 1
ATOM 640 O O . HIS A 1 83 ? 19.076 -3.908 -7.105 1.00 84.69 83 HIS A O 1
ATOM 646 N N . ALA A 1 84 ? 17.434 -2.921 -8.285 1.00 83.50 84 ALA A N 1
ATOM 647 C CA . ALA A 1 84 ? 18.313 -2.445 -9.351 1.00 83.50 84 ALA A CA 1
ATOM 648 C C . ALA A 1 84 ? 19.295 -1.365 -8.866 1.00 83.50 84 ALA A C 1
ATOM 650 O O . ALA A 1 84 ? 20.437 -1.335 -9.324 1.00 83.50 84 ALA A O 1
ATOM 651 N N . SER A 1 85 ? 18.876 -0.507 -7.929 1.00 85.19 85 SER A N 1
ATOM 652 C CA . SER A 1 85 ? 19.731 0.544 -7.365 1.00 85.19 85 SER A CA 1
ATOM 653 C C . SER A 1 85 ? 20.849 -0.006 -6.472 1.00 85.19 85 SER A C 1
ATOM 655 O O . SER A 1 85 ? 21.966 0.503 -6.511 1.00 85.19 85 SER A O 1
ATOM 657 N N . VAL A 1 86 ? 20.580 -1.081 -5.719 1.00 85.06 86 VAL A N 1
ATOM 658 C CA . VAL A 1 86 ? 21.549 -1.692 -4.792 1.00 85.06 86 VAL A CA 1
ATOM 659 C C . VAL A 1 86 ? 22.542 -2.610 -5.510 1.00 85.06 86 VAL A C 1
ATOM 661 O O . VAL A 1 86 ? 23.704 -2.685 -5.114 1.00 85.06 86 VAL A O 1
ATOM 664 N N . ASN A 1 87 ? 22.132 -3.289 -6.588 1.00 77.44 87 ASN A N 1
ATOM 665 C CA . ASN A 1 87 ? 23.023 -4.160 -7.361 1.00 77.44 87 ASN A CA 1
ATOM 666 C C . ASN A 1 87 ? 23.063 -3.778 -8.854 1.00 77.44 87 ASN A C 1
ATOM 668 O O . ASN A 1 87 ? 22.517 -4.495 -9.698 1.00 77.44 87 ASN A O 1
ATOM 672 N N . PRO A 1 88 ? 23.760 -2.684 -9.216 1.00 71.31 88 PRO A N 1
ATOM 673 C CA . PRO A 1 88 ? 23.823 -2.196 -10.597 1.00 71.31 88 PRO A CA 1
ATOM 674 C C . PRO A 1 88 ? 24.597 -3.130 -11.542 1.00 71.31 88 PRO A C 1
ATOM 676 O O . PRO A 1 88 ? 24.522 -2.974 -12.760 1.00 71.31 88 PRO A O 1
ATOM 679 N N . LYS A 1 89 ? 25.353 -4.096 -10.996 1.00 69.62 89 LYS A N 1
ATOM 680 C CA . LYS A 1 89 ? 26.124 -5.093 -11.757 1.00 69.62 89 LYS A CA 1
ATOM 681 C C . LYS A 1 89 ? 25.336 -6.371 -12.042 1.00 69.62 89 LYS A C 1
ATOM 683 O O . LYS A 1 89 ? 25.827 -7.221 -12.784 1.00 69.62 89 LYS A O 1
ATOM 688 N N . ALA A 1 90 ? 24.138 -6.526 -11.475 1.00 64.62 90 ALA A N 1
ATOM 689 C CA . ALA A 1 90 ? 23.284 -7.651 -11.811 1.00 64.62 90 ALA A CA 1
ATOM 690 C C . ALA A 1 90 ? 22.932 -7.586 -13.309 1.00 64.62 90 ALA A C 1
ATOM 692 O O . ALA A 1 90 ? 22.567 -6.514 -13.808 1.00 64.62 90 ALA A O 1
ATOM 693 N N . PRO A 1 91 ? 23.040 -8.702 -14.053 1.00 57.62 91 PRO A N 1
ATOM 694 C CA . PRO A 1 91 ? 22.683 -8.710 -15.462 1.00 57.62 91 PRO A CA 1
ATOM 695 C C . PRO A 1 91 ? 21.233 -8.242 -15.585 1.00 57.62 91 PRO A C 1
ATOM 697 O O . PRO A 1 91 ? 20.357 -8.773 -14.896 1.00 57.62 91 PRO A O 1
ATOM 700 N N . LYS A 1 92 ? 20.996 -7.234 -16.440 1.00 60.56 92 LYS A N 1
ATOM 701 C CA . LYS A 1 92 ? 19.667 -6.713 -16.796 1.00 60.56 92 LYS A CA 1
ATOM 702 C C . LYS A 1 92 ? 18.858 -7.853 -17.405 1.00 60.56 92 LYS A C 1
ATOM 704 O O . LYS A 1 92 ? 18.825 -8.062 -18.611 1.00 60.56 92 LYS A O 1
ATOM 709 N N . SER A 1 93 ? 18.281 -8.662 -16.535 1.00 49.78 93 SER A N 1
ATOM 710 C CA . SER A 1 93 ? 17.590 -9.885 -16.880 1.00 49.78 93 SER A CA 1
ATOM 711 C C . SER A 1 93 ? 16.281 -9.518 -17.547 1.00 49.78 93 SER A C 1
ATOM 713 O O . SER A 1 93 ? 15.308 -9.374 -16.821 1.00 49.78 93 SER A O 1
ATOM 715 N N . GLY A 1 94 ? 16.281 -9.368 -18.876 1.00 54.56 94 GLY A N 1
ATOM 716 C CA . GLY A 1 94 ? 15.189 -9.629 -19.832 1.00 54.56 94 GLY A CA 1
ATOM 717 C C . GLY A 1 94 ? 13.757 -9.177 -19.513 1.00 54.56 94 GLY A C 1
ATOM 718 O O . GLY A 1 94 ? 12.843 -9.526 -20.254 1.00 54.56 94 GLY A O 1
ATOM 719 N N . ARG A 1 95 ? 13.513 -8.443 -18.427 1.00 55.81 95 ARG A N 1
ATOM 720 C CA . ARG A 1 95 ? 12.206 -7.913 -18.083 1.00 55.81 95 ARG A CA 1
ATOM 721 C C . ARG A 1 95 ? 11.939 -6.815 -19.086 1.00 55.81 95 ARG A C 1
ATOM 723 O O . ARG A 1 95 ? 12.782 -5.941 -19.302 1.00 55.81 95 ARG A O 1
ATOM 730 N N . ARG A 1 96 ? 10.776 -6.931 -19.728 1.00 57.25 96 ARG A N 1
ATOM 731 C CA . ARG A 1 96 ? 10.240 -5.935 -20.651 1.00 57.25 96 ARG A CA 1
ATOM 732 C C . ARG A 1 96 ? 10.487 -4.552 -20.045 1.00 57.25 96 ARG A C 1
ATOM 734 O O . ARG A 1 96 ? 10.310 -4.419 -18.828 1.00 57.25 96 ARG A O 1
ATOM 741 N N . PRO A 1 97 ? 10.931 -3.564 -20.841 1.00 54.09 97 PRO A N 1
ATOM 742 C CA . PRO A 1 97 ? 11.069 -2.205 -20.348 1.00 54.09 97 PRO A CA 1
ATOM 743 C C . PRO A 1 97 ? 9.789 -1.871 -19.593 1.00 54.09 97 PRO A C 1
ATOM 745 O O . PRO A 1 97 ? 8.698 -2.146 -20.093 1.00 54.09 97 PRO A O 1
ATOM 748 N N . SER A 1 98 ? 9.952 -1.396 -18.358 1.00 56.25 98 SER A N 1
ATOM 749 C CA . SER A 1 98 ? 8.878 -0.846 -17.539 1.00 56.25 98 SER A CA 1
ATOM 750 C C . SER A 1 98 ? 8.267 0.288 -18.354 1.00 56.25 98 SER A C 1
ATOM 752 O O . SER A 1 98 ? 8.701 1.435 -18.255 1.00 56.25 98 SER A O 1
ATOM 754 N N . HIS A 1 99 ? 7.325 -0.053 -19.228 1.00 55.19 99 HIS A N 1
ATOM 755 C CA . HIS A 1 99 ? 6.514 0.896 -19.947 1.00 55.19 99 HIS A CA 1
ATOM 756 C C . HIS A 1 99 ? 5.622 1.490 -18.875 1.00 55.19 99 HIS A C 1
ATOM 758 O O . HIS A 1 99 ? 4.600 0.913 -18.509 1.00 55.19 99 HIS A O 1
ATOM 764 N N . LEU A 1 100 ? 6.087 2.598 -18.302 1.00 59.22 100 LEU A N 1
ATOM 765 C CA . LEU A 1 100 ? 5.225 3.523 -17.595 1.00 59.22 100 LEU A CA 1
ATOM 766 C C . LEU A 1 100 ? 3.999 3.716 -18.491 1.00 59.22 100 LEU A C 1
ATOM 768 O O . LEU A 1 100 ? 4.187 4.125 -19.639 1.00 59.22 100 LEU A O 1
ATOM 772 N N . PRO A 1 101 ? 2.789 3.321 -18.061 1.00 63.25 101 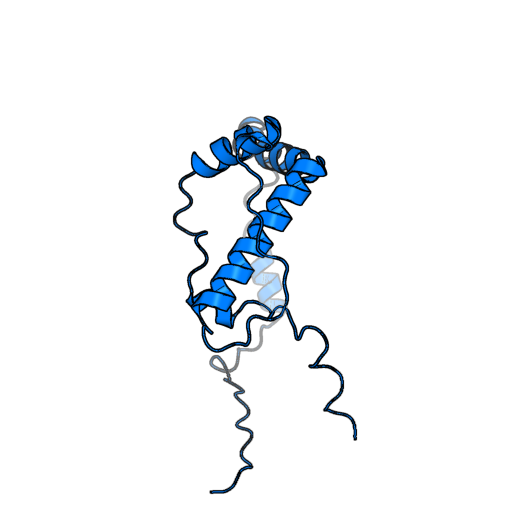PRO A N 1
ATOM 773 C CA . PRO A 1 101 ? 1.604 3.640 -18.835 1.00 63.25 101 PRO A CA 1
ATOM 774 C C . PRO A 1 101 ? 1.599 5.154 -19.042 1.00 63.25 101 PRO A C 1
ATOM 776 O O . PRO A 1 101 ? 1.892 5.909 -18.112 1.00 63.25 101 PRO A O 1
ATOM 779 N N . ASP A 1 102 ? 1.362 5.571 -20.282 1.00 67.25 102 ASP A N 1
ATOM 780 C CA . ASP A 1 102 ? 1.315 6.984 -20.642 1.00 67.25 102 ASP A CA 1
ATOM 781 C C . ASP A 1 102 ? 0.263 7.645 -19.732 1.00 67.25 102 ASP A C 1
ATOM 783 O O . ASP A 1 102 ? -0.824 7.068 -19.595 1.00 67.25 102 ASP A O 1
ATOM 787 N N . PRO A 1 103 ? 0.539 8.772 -19.052 1.00 63.59 103 PRO A N 1
ATOM 788 C CA . PRO A 1 103 ? -0.387 9.361 -18.080 1.00 63.59 103 PRO A CA 1
ATOM 789 C C . PRO A 1 103 ? -1.794 9.602 -18.649 1.00 63.59 103 PRO A C 1
ATOM 791 O O . PRO A 1 103 ? -2.771 9.485 -17.912 1.00 63.59 103 PRO A O 1
ATOM 794 N N . ASP A 1 104 ? -1.907 9.819 -19.961 1.00 68.06 104 ASP A N 1
ATOM 795 C CA . ASP A 1 104 ? -3.177 10.014 -20.671 1.00 68.06 104 ASP A CA 1
ATOM 796 C C . ASP A 1 104 ? -3.977 8.714 -20.897 1.00 68.06 104 ASP A C 1
ATOM 798 O O . ASP A 1 104 ? -5.162 8.753 -21.224 1.00 68.06 104 ASP A O 1
ATOM 802 N N . THR A 1 105 ? -3.362 7.546 -20.688 1.00 80.69 105 THR A N 1
ATOM 803 C CA . THR A 1 105 ? -4.023 6.226 -20.768 1.00 80.69 105 THR A CA 1
ATOM 804 C C . THR A 1 105 ? -4.512 5.705 -19.418 1.00 80.69 105 THR A C 1
ATOM 806 O O . THR A 1 105 ? -5.197 4.679 -19.354 1.00 80.69 105 THR A O 1
ATOM 809 N N . VAL A 1 106 ? -4.178 6.391 -18.324 1.00 80.94 106 VAL A N 1
ATOM 810 C CA . VAL A 1 106 ? -4.538 5.950 -16.977 1.00 80.94 106 VAL A CA 1
ATOM 811 C C . VAL A 1 106 ? -5.995 6.312 -16.688 1.00 80.94 106 VAL A C 1
ATOM 813 O O . VAL A 1 106 ? -6.424 7.453 -16.850 1.00 80.94 106 VAL A O 1
ATOM 816 N N . LYS A 1 107 ? -6.777 5.327 -16.233 1.00 88.75 107 LYS A N 1
ATOM 817 C CA . LYS A 1 107 ? -8.179 5.531 -15.842 1.00 88.75 107 LYS A CA 1
ATOM 818 C C . LYS A 1 107 ? -8.284 6.633 -14.779 1.00 88.75 107 LYS A C 1
ATOM 820 O O . LYS A 1 107 ? -7.486 6.680 -13.844 1.00 88.75 107 LYS A O 1
ATOM 825 N N . SER A 1 108 ? -9.311 7.473 -14.880 1.00 91.38 108 SER A N 1
ATOM 826 C CA . SER A 1 108 ? -9.556 8.587 -13.950 1.00 91.38 108 SER A CA 1
ATOM 827 C C . SER A 1 108 ? -9.653 8.153 -12.481 1.00 91.38 108 SER A C 1
ATOM 829 O O . SER A 1 108 ? -9.224 8.880 -11.592 1.00 91.38 108 SER A O 1
ATOM 831 N N . GLU A 1 109 ? -10.162 6.949 -12.214 1.00 91.69 109 GLU A N 1
ATOM 832 C CA . GLU A 1 109 ? -10.225 6.374 -10.864 1.00 91.69 109 GLU A CA 1
ATOM 833 C C . GLU A 1 109 ? -8.834 6.183 -10.245 1.00 91.69 109 GLU A C 1
ATOM 835 O O . GLU A 1 109 ? -8.621 6.493 -9.075 1.00 91.69 109 GLU A O 1
ATOM 840 N N . VAL A 1 110 ? -7.869 5.721 -11.044 1.00 92.69 110 VAL A N 1
ATOM 841 C CA . VAL A 1 110 ? -6.489 5.485 -10.603 1.00 92.69 110 VAL A CA 1
ATOM 842 C C . VAL A 1 110 ? -5.787 6.810 -10.327 1.00 92.69 110 VAL A C 1
ATOM 844 O O . VAL A 1 110 ? -5.098 6.941 -9.321 1.00 92.69 110 VAL A O 1
ATOM 847 N N . THR A 1 111 ? -5.989 7.819 -11.180 1.00 92.06 111 THR A N 1
ATOM 848 C CA . THR A 1 111 ? -5.386 9.141 -10.955 1.00 92.06 111 THR A CA 1
ATOM 849 C C . THR A 1 111 ? -5.979 9.834 -9.732 1.00 92.06 111 THR A C 1
ATOM 851 O O . THR A 1 111 ? -5.260 10.532 -9.021 1.00 92.06 111 THR A O 1
ATOM 854 N N . ASN A 1 112 ? -7.266 9.620 -9.444 1.00 94.06 112 ASN A N 1
ATOM 855 C CA . ASN A 1 112 ? -7.888 10.114 -8.220 1.00 94.06 112 ASN A CA 1
ATOM 856 C C . ASN A 1 112 ? -7.314 9.420 -6.976 1.00 94.06 112 ASN A C 1
ATOM 858 O O . ASN A 1 112 ? -6.931 10.098 -6.026 1.00 94.06 112 ASN A O 1
ATOM 862 N N . LEU A 1 113 ? -7.170 8.090 -7.009 1.00 92.31 113 LEU A N 1
ATOM 863 C CA . LEU A 1 113 ? -6.530 7.337 -5.929 1.00 92.31 113 LEU A CA 1
ATOM 864 C C . LEU A 1 113 ? -5.084 7.800 -5.703 1.00 92.31 113 LEU A C 1
ATOM 866 O O . LEU A 1 113 ? -4.692 8.039 -4.566 1.00 92.31 113 LEU A O 1
ATOM 870 N N . GLN A 1 114 ? -4.308 7.996 -6.772 1.00 91.56 114 GLN A N 1
ATOM 871 C CA . GLN A 1 114 ? -2.935 8.488 -6.660 1.00 91.56 114 GLN A CA 1
ATOM 872 C C . GLN A 1 114 ? -2.886 9.868 -5.996 1.00 91.56 114 GLN A C 1
ATOM 874 O O . GLN A 1 114 ? -2.100 10.077 -5.080 1.00 91.56 114 GLN A O 1
ATOM 879 N N . LYS A 1 115 ? -3.779 10.788 -6.384 1.00 92.56 115 LYS A N 1
ATOM 880 C CA . LYS A 1 115 ? -3.891 12.105 -5.738 1.00 92.56 115 LYS A CA 1
ATOM 881 C C . LYS A 1 115 ? -4.231 11.995 -4.252 1.00 92.56 115 LYS A C 1
ATOM 883 O O . LYS A 1 115 ? -3.696 12.766 -3.463 1.00 92.56 115 LYS A O 1
ATOM 888 N N . GLN A 1 116 ? -5.107 11.064 -3.871 1.00 92.31 116 GLN A N 1
ATOM 889 C CA . GLN A 1 116 ? -5.440 10.819 -2.466 1.00 92.31 116 GLN A CA 1
ATOM 890 C C . GLN A 1 116 ? -4.232 10.290 -1.686 1.00 92.31 116 GLN A C 1
ATOM 892 O O . GLN A 1 116 ? -3.976 10.765 -0.584 1.00 92.31 116 GLN A O 1
ATOM 897 N N . LEU A 1 117 ? -3.463 9.364 -2.263 1.00 89.88 117 LEU A N 1
ATOM 898 C CA . LEU A 1 117 ? -2.241 8.841 -1.646 1.00 89.88 117 LEU A CA 1
ATOM 899 C C . LEU A 1 117 ? -1.160 9.922 -1.515 1.00 89.88 117 LEU A C 1
ATOM 901 O O . LEU A 1 117 ? -0.560 10.057 -0.452 1.00 89.88 117 LEU A O 1
ATOM 905 N N . ASP A 1 118 ? -0.960 10.737 -2.552 1.00 89.06 118 ASP A N 1
ATOM 906 C CA . ASP A 1 118 ? 0.025 11.825 -2.559 1.00 89.06 118 ASP A CA 1
ATOM 907 C C . ASP A 1 118 ? -0.347 12.959 -1.587 1.00 89.06 118 ASP A C 1
ATOM 909 O O . ASP A 1 118 ? 0.532 13.650 -1.064 1.00 89.06 118 ASP A O 1
ATOM 913 N N . ALA A 1 119 ? -1.644 13.149 -1.318 1.00 92.50 119 ALA A N 1
ATOM 914 C CA . ALA A 1 119 ? -2.135 14.119 -0.344 1.00 92.50 119 ALA A CA 1
ATOM 915 C C . ALA A 1 119 ? -1.814 13.729 1.108 1.00 92.50 119 ALA A C 1
ATOM 917 O O . ALA A 1 119 ? -1.827 14.600 1.979 1.00 92.50 119 ALA A O 1
ATOM 918 N N . VAL A 1 120 ? -1.509 12.454 1.380 1.00 89.00 120 VAL A N 1
ATOM 919 C CA . VAL A 1 120 ? -1.135 11.975 2.715 1.00 89.00 120 VAL A CA 1
ATOM 920 C C . VAL A 1 120 ? 0.396 11.908 2.812 1.00 89.00 120 VAL A C 1
ATOM 922 O O . VAL A 1 120 ? 1.015 10.974 2.301 1.00 89.00 120 VAL A O 1
ATOM 925 N N . PRO A 1 121 ? 1.065 12.868 3.484 1.00 82.19 121 PRO A N 1
ATOM 926 C CA . PRO A 1 121 ? 2.521 12.893 3.576 1.00 82.19 121 PRO A CA 1
ATOM 927 C C . PRO A 1 121 ? 3.032 11.831 4.562 1.00 82.19 121 PRO A C 1
ATOM 929 O O . PRO A 1 121 ? 3.351 12.115 5.719 1.00 82.19 121 PRO A O 1
ATOM 932 N N . LEU A 1 122 ? 3.155 10.588 4.101 1.00 79.25 122 LEU A N 1
ATOM 933 C CA . LEU A 1 122 ? 3.678 9.483 4.903 1.00 79.25 122 LEU A CA 1
ATOM 934 C C . LEU A 1 122 ? 5.210 9.548 4.935 1.00 79.25 122 LEU A C 1
ATOM 936 O O . LEU A 1 122 ? 5.905 9.055 4.048 1.00 79.25 122 LEU A O 1
ATOM 940 N N . LYS A 1 123 ? 5.762 10.164 5.988 1.00 77.56 123 LYS A N 1
ATOM 941 C CA . LYS A 1 123 ? 7.221 10.266 6.188 1.00 77.56 123 LYS A CA 1
ATOM 942 C C . LYS A 1 123 ? 7.899 8.907 6.432 1.00 77.56 123 LYS A C 1
ATOM 944 O O . LYS A 1 123 ? 9.098 8.803 6.204 1.00 77.56 123 LYS A O 1
ATOM 949 N N . GLY A 1 124 ? 7.151 7.889 6.872 1.00 69.25 124 GLY A N 1
ATOM 950 C CA . GLY A 1 124 ? 7.691 6.595 7.317 1.00 69.25 124 GLY A CA 1
ATOM 951 C C . GLY A 1 124 ? 7.617 5.436 6.317 1.00 69.25 124 GLY A C 1
ATOM 952 O O . GLY A 1 124 ? 8.192 4.391 6.587 1.00 69.25 124 GLY A O 1
ATOM 953 N N . LEU A 1 125 ? 6.930 5.589 5.180 1.00 66.44 125 LEU A N 1
ATOM 954 C CA . LEU A 1 125 ? 6.696 4.481 4.235 1.00 66.44 125 LEU A CA 1
ATOM 955 C C . LEU A 1 125 ? 7.606 4.499 3.005 1.00 66.44 125 LEU A C 1
ATOM 957 O O . LEU A 1 125 ? 7.494 3.636 2.137 1.00 66.44 125 LEU A O 1
ATOM 961 N N . LYS A 1 126 ? 8.525 5.465 2.909 1.00 76.75 126 LYS A N 1
ATOM 962 C CA . LYS A 1 126 ? 9.523 5.443 1.839 1.00 76.75 126 LYS A CA 1
ATOM 963 C C . LYS A 1 126 ? 10.462 4.269 2.091 1.00 76.75 126 LYS A C 1
ATOM 965 O O . LYS A 1 126 ? 11.191 4.267 3.077 1.00 76.75 126 LYS A O 1
ATOM 970 N N . LEU A 1 127 ? 10.424 3.286 1.195 1.00 80.75 127 LEU A N 1
ATOM 971 C CA . LEU A 1 127 ? 11.347 2.158 1.200 1.00 80.75 127 LEU A CA 1
ATOM 972 C C . LEU A 1 127 ? 12.779 2.689 1.085 1.00 80.75 127 LEU A C 1
ATOM 974 O O . LEU A 1 127 ? 13.194 3.162 0.026 1.00 80.75 127 LEU A O 1
ATOM 978 N N . ASP A 1 128 ? 13.516 2.639 2.192 1.00 85.50 128 ASP A N 1
ATOM 979 C CA . ASP A 1 128 ? 14.942 2.937 2.195 1.00 85.50 128 ASP A CA 1
ATOM 980 C C . ASP A 1 128 ? 15.687 1.846 1.418 1.00 85.50 128 ASP A C 1
ATOM 982 O O . ASP A 1 128 ? 15.321 0.673 1.431 1.00 85.50 128 ASP A O 1
ATOM 986 N N . THR A 1 129 ? 16.781 2.218 0.771 1.00 85.81 129 THR A N 1
ATOM 987 C CA . THR A 1 129 ? 17.723 1.297 0.128 1.00 85.81 129 THR A CA 1
ATOM 988 C C . THR A 1 129 ? 18.190 0.173 1.059 1.00 85.81 129 THR A C 1
ATOM 990 O O . THR A 1 129 ? 18.354 -0.960 0.610 1.00 85.81 129 THR A O 1
ATOM 993 N N . ASN A 1 130 ? 18.306 0.437 2.365 1.00 85.25 130 ASN A N 1
ATOM 994 C CA . ASN A 1 130 ? 18.629 -0.579 3.371 1.00 85.25 130 ASN A CA 1
ATOM 995 C C . ASN A 1 130 ? 17.540 -1.656 3.520 1.00 85.25 130 ASN A C 1
ATOM 997 O O . ASN A 1 130 ? 17.844 -2.790 3.893 1.00 85.25 130 ASN A O 1
ATOM 1001 N N . ALA A 1 131 ? 16.283 -1.347 3.176 1.00 86.88 131 ALA A N 1
ATOM 1002 C CA . ALA A 1 131 ? 15.180 -2.304 3.222 1.00 86.88 131 ALA A CA 1
ATOM 1003 C C . ALA A 1 131 ? 15.375 -3.472 2.240 1.00 86.88 131 ALA A C 1
ATOM 1005 O O . ALA A 1 131 ? 14.831 -4.551 2.465 1.00 86.88 131 ALA A O 1
ATOM 1006 N N . VAL A 1 132 ? 16.201 -3.307 1.194 1.00 85.31 132 VAL A N 1
ATOM 1007 C CA . VAL A 1 132 ? 16.534 -4.375 0.231 1.00 85.31 132 VAL A CA 1
ATOM 1008 C C . VAL A 1 132 ? 17.070 -5.631 0.913 1.00 85.31 132 VAL A C 1
ATOM 1010 O O . VAL A 1 132 ? 16.793 -6.728 0.437 1.00 85.31 132 VAL A O 1
ATOM 1013 N N . LEU A 1 133 ? 17.792 -5.491 2.030 1.00 83.38 133 LEU A N 1
ATOM 1014 C CA . LEU A 1 133 ? 18.335 -6.627 2.783 1.00 83.38 133 LEU A CA 1
ATOM 1015 C C . LEU A 1 133 ? 17.243 -7.503 3.416 1.00 83.38 133 LEU A C 1
ATOM 1017 O O . LEU A 1 133 ? 17.479 -8.681 3.671 1.00 83.38 133 LEU A O 1
ATOM 1021 N N . PHE A 1 134 ? 16.057 -6.937 3.648 1.00 84.81 134 PHE A N 1
ATOM 1022 C CA . PHE A 1 134 ? 14.920 -7.608 4.281 1.00 84.81 134 PHE A CA 1
ATOM 1023 C C . PHE A 1 134 ? 13.824 -8.003 3.282 1.00 84.81 134 PHE A C 1
ATOM 1025 O O . PHE A 1 134 ? 12.894 -8.726 3.637 1.00 84.81 134 PHE A O 1
ATOM 1032 N N . MET A 1 135 ? 13.919 -7.552 2.029 1.00 83.31 135 MET A N 1
ATOM 1033 C CA . MET A 1 135 ? 12.982 -7.923 0.974 1.00 83.31 135 MET A CA 1
ATOM 1034 C C . MET A 1 135 ? 13.428 -9.197 0.261 1.00 83.31 135 MET A C 1
ATOM 1036 O O . MET A 1 135 ? 14.610 -9.420 -0.011 1.00 83.31 135 MET A O 1
ATOM 1040 N N . ARG A 1 136 ? 12.458 -10.044 -0.093 1.00 79.25 136 ARG A N 1
ATOM 1041 C CA . ARG A 1 136 ? 12.731 -11.261 -0.863 1.00 79.25 136 ARG A CA 1
ATOM 1042 C C . ARG A 1 136 ? 13.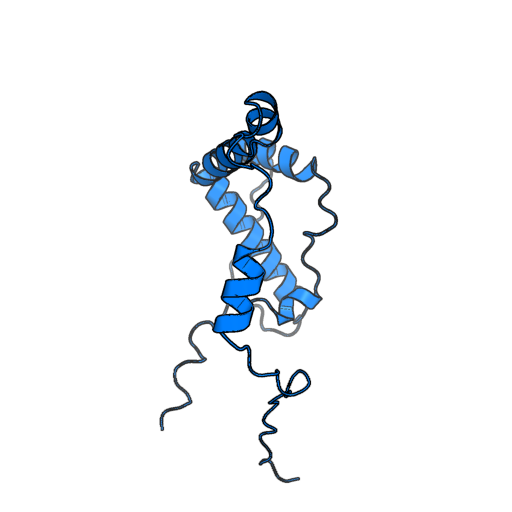269 -10.889 -2.239 1.00 79.25 136 ARG A C 1
ATOM 1044 O O . ARG A 1 136 ? 12.660 -10.103 -2.959 1.00 79.25 136 ARG A O 1
ATOM 1051 N N . THR A 1 137 ? 14.389 -11.497 -2.631 1.00 70.00 137 THR A N 1
ATOM 1052 C CA . THR A 1 137 ? 14.916 -11.287 -3.982 1.00 70.00 137 THR A CA 1
ATOM 1053 C C . THR A 1 137 ? 13.930 -11.829 -5.025 1.00 70.00 137 THR A C 1
ATOM 1055 O O . THR A 1 137 ? 13.394 -12.925 -4.853 1.00 70.00 137 THR A O 1
ATOM 1058 N N . PRO A 1 138 ? 13.718 -11.124 -6.149 1.00 64.50 138 PRO A N 1
ATOM 1059 C CA . PRO A 1 138 ? 12.695 -11.478 -7.137 1.00 64.50 138 PRO A CA 1
ATOM 1060 C C . PRO A 1 138 ? 12.955 -12.788 -7.905 1.00 64.50 138 PRO A C 1
ATOM 1062 O O . PRO A 1 138 ? 12.176 -13.124 -8.792 1.00 64.50 138 PRO A O 1
ATOM 1065 N N . LYS A 1 139 ? 14.060 -13.499 -7.636 1.00 62.66 139 LYS A N 1
ATOM 1066 C CA .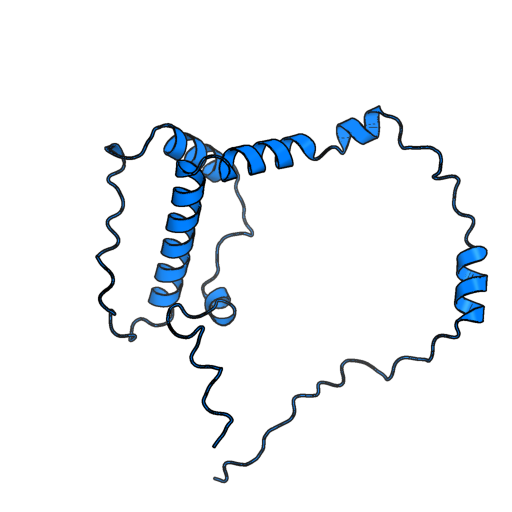 LYS A 1 139 ? 14.482 -14.689 -8.393 1.00 62.66 139 LYS A CA 1
ATOM 1067 C C . LYS A 1 139 ? 14.709 -15.960 -7.572 1.00 62.66 139 LYS A C 1
ATOM 1069 O O . LYS A 1 139 ? 14.885 -17.002 -8.186 1.00 62.66 139 LYS A O 1
ATOM 1074 N N . ASN A 1 140 ? 14.702 -15.906 -6.240 1.00 54.38 140 ASN A N 1
ATOM 1075 C CA . ASN A 1 140 ? 15.086 -17.052 -5.404 1.00 54.38 140 ASN A CA 1
ATOM 1076 C C . ASN A 1 140 ? 14.090 -17.313 -4.260 1.00 54.38 140 ASN A C 1
ATOM 1078 O O . ASN A 1 140 ? 14.512 -17.487 -3.120 1.00 54.38 140 ASN A O 1
ATOM 1082 N N . SER A 1 141 ? 12.778 -17.337 -4.519 1.00 53.41 141 SER A N 1
ATOM 1083 C CA . SER A 1 141 ? 11.847 -17.882 -3.513 1.00 53.41 141 SER A CA 1
ATOM 1084 C C . SER A 1 141 ? 12.057 -19.387 -3.304 1.00 53.41 141 SER A C 1
ATOM 1086 O O . SER A 1 141 ? 11.891 -19.867 -2.187 1.00 53.41 141 SER A O 1
ATOM 1088 N N . ASP A 1 142 ? 12.497 -20.098 -4.349 1.00 55.75 142 ASP A N 1
ATOM 1089 C CA . ASP A 1 142 ? 12.438 -21.566 -4.390 1.00 55.75 142 ASP A CA 1
ATOM 1090 C C . ASP A 1 142 ? 13.822 -22.243 -4.311 1.00 55.75 142 ASP A C 1
ATOM 1092 O O . ASP A 1 142 ? 13.914 -23.439 -4.052 1.00 55.75 142 ASP A O 1
ATOM 1096 N N . ASN A 1 143 ? 14.921 -21.491 -4.456 1.00 53.41 143 ASN A N 1
ATOM 1097 C CA . ASN A 1 143 ? 16.284 -22.049 -4.416 1.00 53.41 143 ASN A CA 1
ATOM 1098 C C . ASN A 1 143 ? 16.787 -22.403 -3.002 1.00 53.41 143 ASN A C 1
ATOM 1100 O O . ASN A 1 143 ? 17.869 -22.961 -2.870 1.00 53.41 143 ASN A O 1
ATOM 1104 N N . ASN A 1 144 ? 16.015 -22.126 -1.947 1.00 51.03 144 ASN A N 1
ATOM 1105 C CA . ASN A 1 144 ? 16.385 -22.476 -0.569 1.00 51.03 144 ASN A CA 1
ATOM 1106 C C . ASN A 1 144 ? 15.858 -23.851 -0.109 1.00 51.03 144 ASN A C 1
ATOM 1108 O O . ASN A 1 144 ? 15.992 -24.172 1.068 1.00 51.03 144 ASN A O 1
ATOM 1112 N N . LEU A 1 145 ? 15.255 -24.660 -0.991 1.00 54.69 145 LEU A N 1
ATOM 1113 C CA . LEU A 1 145 ? 14.606 -25.921 -0.599 1.00 54.69 145 LEU A CA 1
ATOM 1114 C C . LEU A 1 145 ? 15.315 -27.213 -1.041 1.00 54.69 145 LEU A C 1
ATOM 1116 O O . LEU A 1 145 ? 14.867 -28.274 -0.618 1.00 54.69 145 LEU A O 1
ATOM 1120 N N . LEU A 1 146 ? 16.396 -27.180 -1.837 1.00 55.00 146 LEU A N 1
ATOM 1121 C CA . LEU A 1 146 ? 16.944 -28.416 -2.438 1.00 55.00 146 LEU A CA 1
ATOM 1122 C C . LEU A 1 146 ? 18.442 -28.717 -2.242 1.00 55.00 146 LEU A C 1
ATOM 1124 O O . LEU A 1 146 ? 18.862 -29.790 -2.656 1.00 55.00 146 LEU A O 1
ATOM 1128 N N . ASP A 1 147 ? 19.230 -27.891 -1.546 1.00 52.38 147 ASP A N 1
ATOM 1129 C CA . ASP A 1 147 ? 20.669 -28.188 -1.340 1.00 52.38 147 ASP A CA 1
ATOM 1130 C C . ASP A 1 147 ? 21.002 -28.899 -0.008 1.00 52.38 147 ASP A C 1
ATOM 1132 O O . ASP A 1 147 ? 22.169 -29.140 0.288 1.00 52.38 147 ASP A O 1
ATOM 1136 N N . ALA A 1 148 ? 20.005 -29.272 0.806 1.00 52.94 148 ALA A N 1
ATOM 1137 C CA . ALA A 1 148 ? 20.229 -29.905 2.118 1.00 52.94 148 ALA A CA 1
ATOM 1138 C C . ALA A 1 148 ? 19.946 -31.422 2.174 1.00 52.94 148 ALA A C 1
ATOM 1140 O O . ALA A 1 148 ? 19.935 -31.991 3.265 1.00 52.94 148 ALA A O 1
ATOM 1141 N N . VAL A 1 149 ? 19.716 -32.092 1.037 1.00 50.94 149 VAL A N 1
ATOM 1142 C CA . VAL A 1 149 ? 19.530 -33.556 1.002 1.00 50.94 149 VAL A CA 1
ATOM 1143 C C . VAL A 1 149 ? 20.288 -34.176 -0.173 1.00 50.94 149 VAL A C 1
ATOM 1145 O O . VAL A 1 149 ? 19.687 -34.536 -1.182 1.00 50.94 149 VAL A O 1
ATOM 1148 N N . VAL A 1 150 ? 21.607 -34.318 -0.017 1.00 43.19 150 VAL A N 1
ATOM 1149 C CA . VAL A 1 150 ? 22.408 -35.408 -0.607 1.00 43.19 150 VAL A CA 1
ATOM 1150 C C . VAL A 1 150 ? 23.452 -35.840 0.413 1.00 43.19 150 VAL A C 1
ATOM 1152 O O . VAL A 1 150 ? 24.148 -34.947 0.944 1.00 43.19 150 VAL A O 1
#

Sequence (150 aa):
MNPGQSYTIESLFGPPSERIDIQTFLDTSSSEVVPDHERGFSVEVEDECSVADIYNTLTGVWSNPTLAAHLINDHDRIVSALHASVNPKAPKSGRRPSHLPDPDTVKSEVTNLQKQLDAVPLKGLKLDTNAVLFMRTPKNSDNNLLDAVV

Foldseek 3Di:
DDDDDPPPPPPVPDDPDDDDDPVVVVVVVVPPPPPPPVPDDDVVVCVVPDCVVVVVVVCVQCVPPLSVVVVVLVVVVLLVVLVCVLCVPPPPPPDDPPPPPDPVPDDPVNVVVVVVVVVDPDPPPPDDSVCNVVDDDPPPPPVVPPPPDD

Organism: Hebeloma cylindrosporum (NCBI:txid76867)

pLDDT: mean 75.28, std 16.1, range [38.84, 97.19]

Radius of gyration: 25.81 Å; chains: 1; bounding box: 64×50×64 Å

Secondary structure (DSSP, 8-state):
-------------SSPPPPPPHHHHHHHHHHS----TTS---HHHHHHT--HHHHHHHHHHHHSHHHHHHHHHHHHHHHHHHHHHH-TTS------------GGGS-HHHHHHHHHHHHS--TT-S--GGGGGTSPPTT-SSTTSSSS--